Protein AF-A0A6A6G821-F1 (afdb_monomer_lite)

InterPro domains:
  IPR025239 Domain of unknown function DUF4187 [PF13821] (21-71)
  IPR025239 Domain of unknown function DUF4187 [SM01173] (19-71)
  IPR039249 G patch domain-containing protein 11 [PTHR21032] (13-71)

Structure (mmCIF, N/CA/C/O backbone):
data_AF-A0A6A6G821-F1
#
_entry.id   AF-A0A6A6G821-F1
#
loop_
_atom_site.group_PDB
_atom_site.id
_atom_site.type_symbol
_atom_site.label_atom_id
_atom_site.label_alt_id
_atom_site.label_comp_id
_atom_site.label_asym_id
_atom_site.label_entity_id
_atom_site.label_seq_id
_atom_site.pdbx_PDB_ins_code
_atom_site.Cartn_x
_atom_site.Cartn_y
_atom_site.Cartn_z
_atom_site.occupancy
_atom_site.B_iso_or_equiv
_atom_site.auth_seq_id
_atom_site.auth_comp_id
_atom_site.auth_asym_id
_atom_site.auth_atom_id
_atom_site.pdbx_PDB_model_num
ATOM 1 N N . MET A 1 1 ? 14.202 -23.575 22.281 1.00 41.62 1 MET A N 1
ATOM 2 C CA . MET A 1 1 ? 13.929 -22.323 23.009 1.00 41.62 1 MET A CA 1
ATOM 3 C C . MET A 1 1 ? 13.030 -21.533 22.083 1.00 41.62 1 MET A C 1
ATOM 5 O O . MET A 1 1 ? 13.525 -20.940 21.142 1.00 41.62 1 MET A O 1
ATOM 9 N N . GLY A 1 2 ? 11.720 -21.756 22.194 1.00 50.78 2 GLY A N 1
ATOM 10 C CA . GLY A 1 2 ? 10.728 -21.066 21.376 1.00 50.78 2 GLY A CA 1
ATOM 11 C C . GLY A 1 2 ? 10.302 -19.837 22.150 1.00 50.78 2 GLY A C 1
ATOM 12 O O . GLY A 1 2 ? 9.663 -19.972 23.190 1.00 50.78 2 GLY A O 1
ATOM 13 N N . GLU A 1 3 ? 10.744 -18.675 21.700 1.00 50.53 3 GLU A N 1
ATOM 14 C CA . GLU A 1 3 ? 10.300 -17.403 22.247 1.00 50.53 3 GLU A CA 1
ATOM 15 C C . GLU A 1 3 ? 8.852 -17.212 21.797 1.00 50.53 3 GLU A C 1
ATOM 17 O O . GLU A 1 3 ? 8.538 -17.185 20.607 1.00 50.53 3 GLU A O 1
ATOM 22 N N . THR A 1 4 ? 7.945 -17.203 22.767 1.00 53.47 4 THR A N 1
ATOM 23 C CA . THR A 1 4 ? 6.543 -16.869 22.554 1.00 53.47 4 THR A CA 1
ATOM 24 C C . THR A 1 4 ? 6.477 -15.451 22.000 1.00 53.47 4 THR A C 1
ATOM 26 O O . THR A 1 4 ? 7.026 -14.542 22.620 1.00 53.47 4 THR A O 1
ATOM 29 N N . VAL A 1 5 ? 5.787 -15.257 20.872 1.00 58.78 5 VAL A N 1
ATOM 30 C CA . VAL A 1 5 ? 5.268 -13.947 20.444 1.00 58.78 5 VAL A CA 1
ATOM 31 C C . VAL A 1 5 ? 4.253 -13.508 21.505 1.00 58.78 5 VAL A C 1
ATOM 33 O O . VAL A 1 5 ? 3.059 -13.764 21.399 1.00 58.78 5 VAL A O 1
ATOM 36 N N . GLY A 1 6 ? 4.772 -12.991 22.615 1.00 52.72 6 GLY A N 1
ATOM 37 C CA . GLY A 1 6 ? 4.035 -12.400 23.720 1.00 52.72 6 GLY A CA 1
ATOM 38 C C . GLY A 1 6 ? 4.096 -10.891 23.565 1.00 52.72 6 GLY A C 1
ATOM 39 O O . GLY A 1 6 ? 5.185 -10.346 23.403 1.00 52.72 6 GLY A O 1
ATOM 40 N N . GLU A 1 7 ? 2.914 -10.277 23.560 1.00 58.03 7 GLU A N 1
ATOM 41 C CA . GLU A 1 7 ? 2.653 -8.841 23.469 1.00 58.03 7 GLU A CA 1
ATOM 42 C C . GLU A 1 7 ? 3.512 -8.076 22.448 1.00 58.03 7 GLU A C 1
ATOM 44 O O . GLU A 1 7 ? 4.484 -7.394 22.771 1.00 58.03 7 GLU A O 1
ATOM 49 N N . LEU A 1 8 ? 3.051 -8.068 21.193 1.00 56.12 8 LEU A N 1
ATOM 50 C CA . LEU A 1 8 ? 3.163 -6.825 20.437 1.00 56.12 8 LEU A CA 1
ATOM 51 C C . LEU A 1 8 ? 2.386 -5.768 21.236 1.00 56.12 8 LEU A C 1
ATOM 53 O O . LEU A 1 8 ? 1.227 -6.037 21.571 1.00 56.12 8 LEU A O 1
ATOM 57 N N . PRO A 1 9 ? 2.980 -4.611 21.581 1.00 52.25 9 PRO A N 1
ATOM 58 C CA . PRO A 1 9 ? 2.207 -3.533 22.168 1.00 52.25 9 PRO A CA 1
ATOM 59 C C . PRO A 1 9 ? 1.049 -3.250 21.216 1.00 52.25 9 PRO A C 1
ATOM 61 O O . PRO A 1 9 ? 1.265 -3.018 20.023 1.00 52.25 9 PRO A O 1
ATOM 64 N N . SER A 1 10 ? -0.178 -3.334 21.736 1.00 55.22 10 SER A N 1
ATOM 65 C CA . SER A 1 10 ? -1.335 -2.784 21.043 1.00 55.22 10 SER A CA 1
ATOM 66 C C . SER A 1 10 ? -0.945 -1.376 20.616 1.00 55.22 10 SER A C 1
ATOM 68 O O . SER A 1 10 ? -0.358 -0.639 21.412 1.00 55.22 10 SER A O 1
ATOM 70 N N . VAL A 1 11 ? -1.231 -1.005 19.372 1.00 58.44 11 VAL A N 1
ATOM 71 C CA . VAL A 1 11 ? -1.358 0.403 18.993 1.00 58.44 11 VAL A CA 1
ATOM 72 C C . VAL A 1 11 ? -2.449 0.976 19.905 1.00 58.44 11 VAL A C 1
ATOM 74 O O . VAL A 1 11 ? -3.635 0.860 19.655 1.00 58.44 11 VAL A O 1
ATOM 77 N N . ALA A 1 12 ? -2.032 1.396 21.087 1.00 51.34 12 ALA A N 1
ATOM 78 C CA . ALA A 1 12 ? -2.837 1.908 22.181 1.00 51.34 12 ALA A CA 1
ATOM 79 C C . ALA A 1 12 ? -1.912 2.847 22.958 1.00 51.34 12 ALA A C 1
ATOM 81 O O . ALA A 1 12 ? -1.577 2.637 24.122 1.00 51.34 12 ALA A O 1
ATOM 82 N N . GLY A 1 13 ? -1.408 3.852 22.243 1.00 49.97 13 GLY A N 1
ATOM 83 C CA . GLY A 1 13 ? -1.072 5.113 22.875 1.00 49.97 13 GLY A CA 1
ATOM 84 C C . GLY A 1 13 ? -2.386 5.859 23.054 1.00 49.97 13 GLY A C 1
ATOM 85 O O . GLY A 1 13 ? -2.950 6.287 22.064 1.00 49.97 13 GLY A O 1
ATOM 86 N N . GLU A 1 14 ? -2.887 5.871 24.285 1.00 54.31 14 GLU A N 1
ATOM 87 C CA . GLU A 1 14 ? -3.790 6.836 24.939 1.00 54.31 14 GLU A CA 1
ATOM 88 C C . GLU A 1 14 ? -4.562 7.875 24.089 1.00 54.31 14 GLU A C 1
ATOM 90 O O . GLU A 1 14 ? -4.603 9.044 24.454 1.00 54.31 14 GLU A O 1
ATOM 95 N N . GLU A 1 15 ? -5.250 7.459 23.029 1.00 56.69 15 GLU A N 1
ATOM 96 C CA . GLU A 1 15 ? -6.366 8.184 22.412 1.00 56.69 15 GLU A CA 1
ATOM 97 C C . GLU A 1 15 ? -7.458 7.147 22.106 1.00 56.69 15 GLU A C 1
ATOM 99 O O . GLU A 1 15 ? -7.572 6.632 21.000 1.00 56.69 15 GLU A O 1
ATOM 104 N N . GLU A 1 16 ? -8.247 6.790 23.128 1.00 57.78 16 GLU A N 1
ATOM 105 C CA . GLU A 1 16 ? -9.562 6.141 22.970 1.00 57.78 16 GLU A CA 1
ATOM 106 C C . GLU A 1 16 ? -10.571 7.148 22.376 1.00 57.78 16 GLU A C 1
ATOM 108 O O . GLU A 1 16 ? -11.658 7.364 22.912 1.00 57.78 16 GLU A O 1
ATOM 113 N N . GLU A 1 17 ? -10.194 7.838 21.302 1.00 58.31 17 GLU A N 1
ATOM 114 C CA . GLU A 1 17 ? -11.187 8.387 20.392 1.00 58.31 17 GLU A CA 1
ATOM 115 C C . GLU A 1 17 ? -11.670 7.195 19.5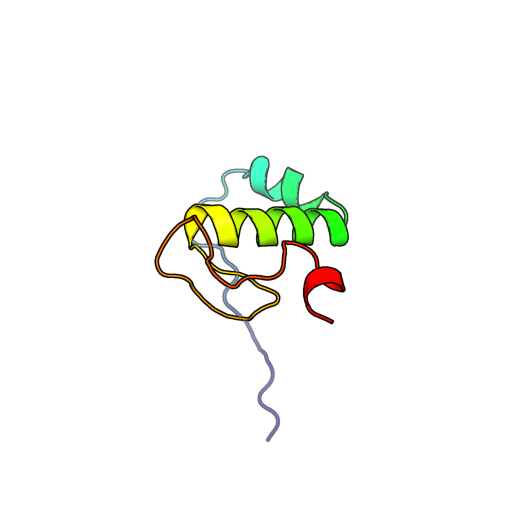65 1.00 58.31 17 GLU A C 1
ATOM 117 O O . GLU A 1 17 ? -10.858 6.429 19.045 1.00 58.31 17 GLU A O 1
ATOM 122 N N . ASP A 1 18 ? -12.986 6.977 19.525 1.00 59.53 18 ASP A N 1
ATOM 123 C CA . ASP A 1 18 ? -13.614 6.079 18.557 1.00 59.53 18 ASP A CA 1
ATOM 124 C C . ASP A 1 18 ? -13.173 6.574 17.173 1.00 59.53 18 ASP A C 1
ATOM 126 O O . ASP A 1 18 ? -13.726 7.530 16.630 1.00 59.53 18 ASP A O 1
ATOM 130 N N . ASP A 1 19 ? -12.073 6.022 16.659 1.00 81.44 19 ASP A N 1
ATOM 131 C CA . ASP A 1 19 ? -11.603 6.307 15.315 1.00 81.44 19 ASP A CA 1
ATOM 132 C C . ASP A 1 19 ? -12.578 5.599 14.376 1.00 81.44 19 ASP A C 1
ATOM 134 O O . ASP A 1 19 ? -12.378 4.451 13.964 1.00 81.44 19 ASP A O 1
ATOM 138 N N . ASP A 1 20 ? -13.690 6.289 14.121 1.00 87.56 20 ASP A N 1
ATOM 139 C CA . ASP A 1 20 ? -14.758 5.856 13.231 1.00 87.56 20 ASP A CA 1
ATOM 140 C C . ASP A 1 20 ? -14.167 5.463 11.863 1.00 87.56 20 ASP A C 1
ATOM 142 O O . ASP A 1 20 ? -14.602 4.481 11.266 1.00 87.56 20 ASP A O 1
ATOM 146 N N . GLU A 1 21 ? -13.107 6.144 11.395 1.00 88.00 21 GLU A N 1
ATOM 147 C CA . GLU A 1 21 ? -12.419 5.797 10.145 1.00 88.00 21 GLU A CA 1
ATOM 148 C C . GLU A 1 21 ? -11.701 4.443 10.253 1.00 88.00 21 GLU A C 1
ATOM 150 O O . GLU A 1 21 ? -11.771 3.624 9.326 1.00 88.00 21 GLU A O 1
ATOM 155 N N . MET A 1 22 ? -11.029 4.175 11.377 1.00 87.00 22 MET A N 1
ATOM 156 C CA . MET A 1 22 ? -10.421 2.869 11.633 1.00 87.00 22 MET A CA 1
ATOM 157 C C . MET A 1 22 ? -11.479 1.764 11.688 1.00 87.00 22 MET A C 1
ATOM 159 O O . MET A 1 22 ? -11.264 0.706 11.090 1.00 87.00 22 MET A O 1
ATOM 163 N N . GLN A 1 23 ? -12.611 1.986 12.360 1.00 90.44 23 GLN A N 1
ATOM 164 C CA . GLN A 1 23 ? -13.686 0.989 12.424 1.00 90.44 23 GLN A CA 1
ATOM 165 C C . GLN A 1 23 ? -14.286 0.728 11.041 1.00 90.44 23 GLN A C 1
ATOM 167 O O . GLN A 1 23 ? -14.312 -0.424 10.601 1.00 90.44 23 GLN A O 1
ATOM 172 N N . GLU A 1 24 ? -14.651 1.781 10.305 1.00 93.44 24 GLU A N 1
ATOM 173 C CA . GLU A 1 24 ? -15.144 1.680 8.926 1.00 93.44 24 GLU A CA 1
ATOM 174 C C . GLU A 1 2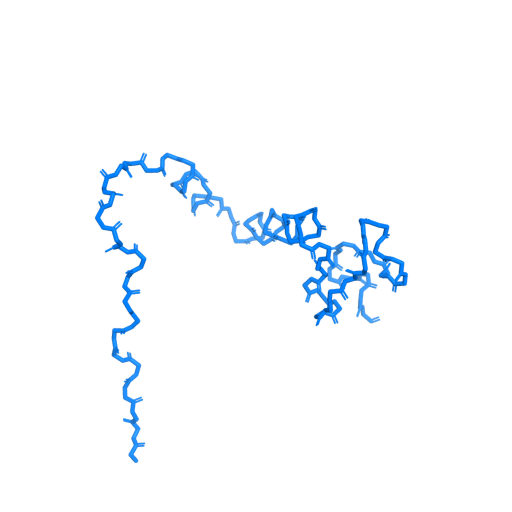4 ? -14.158 0.914 8.032 1.00 93.44 24 GLU A C 1
ATOM 176 O O . GLU A 1 24 ? -14.562 0.081 7.221 1.00 93.44 24 GLU A O 1
ATOM 181 N N . PHE A 1 25 ? -12.849 1.144 8.190 1.00 93.56 25 PHE A N 1
ATOM 182 C CA . PHE A 1 25 ? -11.823 0.413 7.450 1.00 93.56 25 PHE A CA 1
ATOM 183 C C . PHE A 1 25 ? -11.742 -1.065 7.851 1.00 93.56 25 PHE A C 1
ATOM 185 O O . PHE A 1 25 ? -11.564 -1.931 6.990 1.00 93.56 25 PHE A O 1
ATOM 192 N N . LEU A 1 26 ? -11.845 -1.378 9.144 1.00 91.56 26 LEU A N 1
ATOM 193 C CA . LEU A 1 26 ? -11.779 -2.751 9.645 1.00 91.56 26 LEU A CA 1
ATOM 194 C C . LEU A 1 26 ? -13.000 -3.582 9.237 1.00 91.56 26 LEU A C 1
ATOM 196 O O . LEU A 1 26 ? -12.838 -4.789 9.011 1.00 91.56 26 LEU A O 1
ATOM 200 N N . GLU A 1 27 ? -14.163 -2.944 9.088 1.00 96.00 27 GLU A N 1
ATOM 201 C CA . GLU A 1 27 ? -15.407 -3.541 8.587 1.00 96.00 27 GLU A CA 1
ATOM 202 C C . GLU A 1 27 ? -15.345 -3.930 7.099 1.00 96.00 27 GLU A C 1
ATOM 204 O O . GLU A 1 27 ? -16.099 -4.804 6.658 1.00 96.00 27 GLU A O 1
ATOM 209 N N . LEU A 1 28 ? -14.424 -3.348 6.321 1.00 96.88 28 LEU A N 1
ATOM 210 C CA . LEU A 1 28 ? -14.222 -3.718 4.920 1.00 96.88 28 LEU A CA 1
ATOM 211 C C . LEU A 1 28 ? -13.763 -5.177 4.774 1.00 96.88 28 LEU A C 1
ATOM 213 O O . LEU A 1 28 ? -13.014 -5.738 5.585 1.00 96.88 28 LEU A O 1
ATOM 217 N N . GLY A 1 29 ? -14.140 -5.784 3.648 1.00 97.81 29 GLY A N 1
ATOM 218 C CA . GLY A 1 29 ? -13.643 -7.101 3.266 1.00 97.81 29 GLY A CA 1
ATOM 219 C C . GLY A 1 29 ? -12.118 -7.109 3.110 1.00 97.81 29 GLY A C 1
ATOM 220 O O . GLY A 1 29 ? -11.509 -6.118 2.714 1.00 97.81 29 GLY A O 1
ATOM 221 N N . ALA A 1 30 ? -11.478 -8.253 3.370 1.00 96.69 30 ALA A N 1
ATOM 222 C CA . ALA A 1 30 ? -10.015 -8.355 3.346 1.00 96.69 30 ALA A CA 1
ATOM 223 C C . ALA A 1 30 ? -9.378 -7.874 2.026 1.00 96.69 30 ALA A C 1
ATOM 225 O O . ALA A 1 30 ? -8.356 -7.194 2.066 1.00 96.69 30 ALA A O 1
ATOM 226 N N . GLY A 1 31 ? -9.994 -8.184 0.879 1.00 96.62 31 GLY A N 1
ATOM 227 C CA . GLY A 1 31 ? -9.519 -7.720 -0.429 1.00 96.62 31 GLY A CA 1
ATOM 228 C C . GLY A 1 31 ? -9.651 -6.207 -0.624 1.00 96.62 31 GLY A C 1
ATOM 229 O O . GLY A 1 31 ? -8.770 -5.586 -1.205 1.00 96.62 31 GLY A O 1
ATOM 230 N N . GLU A 1 32 ? -10.704 -5.596 -0.084 1.00 97.31 32 GLU A N 1
ATOM 231 C CA . GLU A 1 32 ? -10.926 -4.151 -0.189 1.00 97.31 32 GLU A CA 1
ATOM 232 C C . GLU A 1 32 ? -9.981 -3.363 0.722 1.00 97.31 32 GLU A C 1
ATOM 234 O O . GLU A 1 32 ? -9.402 -2.360 0.302 1.00 97.31 32 GLU A O 1
ATOM 239 N N . ARG A 1 33 ? -9.723 -3.877 1.931 1.00 97.75 33 ARG A N 1
ATOM 240 C CA . ARG A 1 33 ? -8.668 -3.339 2.804 1.00 97.75 33 ARG A CA 1
ATOM 241 C C . ARG A 1 33 ? -7.316 -3.374 2.109 1.00 97.75 33 ARG A C 1
ATOM 243 O O . ARG A 1 33 ? -6.610 -2.371 2.111 1.00 97.75 33 ARG A O 1
ATOM 250 N N . LEU A 1 34 ? -6.978 -4.506 1.485 1.00 97.50 34 LEU A N 1
ATOM 251 C CA . LEU A 1 34 ? -5.724 -4.653 0.752 1.00 97.50 34 LEU A CA 1
ATOM 252 C C . LEU A 1 34 ? -5.623 -3.639 -0.392 1.00 97.50 34 LEU A C 1
ATOM 254 O O . LEU A 1 34 ? -4.624 -2.932 -0.477 1.00 97.50 34 LEU A O 1
ATOM 258 N N . ASP A 1 35 ? -6.653 -3.523 -1.229 1.00 97.06 35 ASP A N 1
ATOM 259 C CA . ASP A 1 35 ? -6.681 -2.572 -2.346 1.00 97.06 35 ASP A CA 1
ATOM 260 C C . ASP A 1 35 ? -6.501 -1.118 -1.871 1.00 97.06 35 ASP A C 1
ATOM 262 O O . ASP A 1 35 ? -5.639 -0.396 -2.388 1.00 97.06 35 ASP A O 1
ATOM 266 N N . ARG A 1 36 ? -7.221 -0.705 -0.817 1.00 97.00 36 ARG A N 1
ATOM 267 C CA . ARG A 1 36 ? -7.085 0.638 -0.227 1.00 97.00 36 ARG A CA 1
ATOM 268 C C . ARG A 1 36 ? -5.689 0.862 0.361 1.00 97.00 36 ARG A C 1
ATOM 270 O O . ARG A 1 36 ? -5.097 1.915 0.118 1.00 97.00 36 ARG A O 1
ATOM 277 N N . THR A 1 37 ? -5.119 -0.120 1.063 1.00 97.06 37 THR A N 1
ATOM 278 C CA . THR A 1 37 ? -3.742 -0.041 1.580 1.00 97.06 37 THR A CA 1
ATOM 279 C C . THR A 1 37 ? -2.714 0.063 0.452 1.00 97.06 37 THR A C 1
ATOM 281 O O . THR 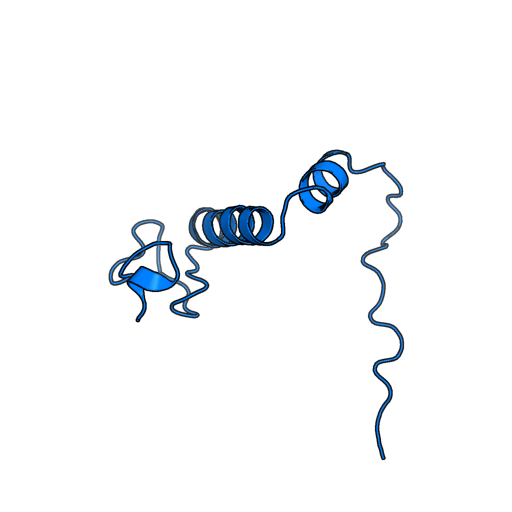A 1 37 ? -1.837 0.926 0.506 1.00 97.06 37 THR A O 1
ATOM 284 N N . VAL A 1 38 ? -2.812 -0.768 -0.589 1.00 97.56 38 VAL A N 1
ATOM 285 C CA . VAL A 1 38 ? -1.870 -0.764 -1.720 1.00 97.56 38 VAL A CA 1
ATOM 286 C C . VAL A 1 38 ? -1.897 0.581 -2.444 1.00 97.56 38 VAL A C 1
ATOM 288 O O . VAL A 1 38 ? -0.837 1.144 -2.725 1.00 97.56 38 VAL A O 1
ATOM 291 N N . ARG A 1 39 ? -3.085 1.143 -2.697 1.00 97.50 39 ARG A N 1
ATOM 292 C CA . ARG A 1 39 ? -3.216 2.476 -3.307 1.00 97.50 39 ARG A CA 1
ATOM 293 C C . ARG A 1 39 ? -2.628 3.569 -2.423 1.00 97.50 39 ARG A C 1
ATOM 295 O O . ARG 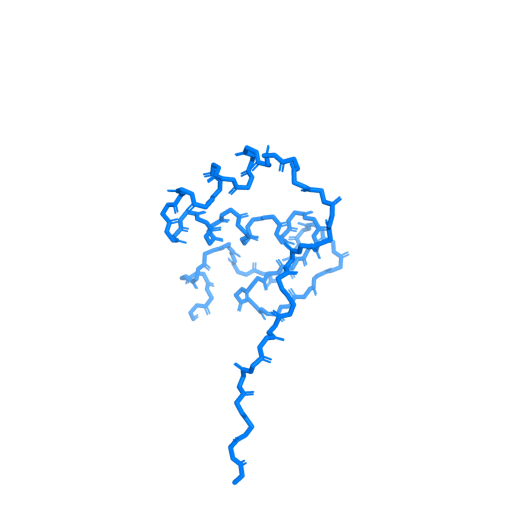A 1 39 ? -1.830 4.370 -2.907 1.00 97.50 39 ARG A O 1
ATOM 302 N N . TYR A 1 40 ? -2.926 3.544 -1.125 1.00 97.69 40 TYR A N 1
ATOM 303 C CA . TYR A 1 40 ? -2.379 4.508 -0.171 1.00 97.69 40 TYR A CA 1
ATOM 304 C C . TYR A 1 40 ? -0.842 4.505 -0.155 1.00 97.69 40 TYR A C 1
ATOM 306 O O . TYR A 1 40 ? -0.212 5.564 -0.176 1.00 97.69 40 TYR A O 1
ATOM 314 N N . LEU A 1 41 ? -0.220 3.321 -0.186 1.00 98.19 41 LEU A N 1
ATOM 315 C CA . LEU A 1 41 ? 1.237 3.186 -0.248 1.00 98.19 41 LEU A CA 1
ATOM 316 C C . LEU A 1 41 ? 1.831 3.795 -1.526 1.00 98.19 41 LEU A C 1
ATOM 318 O O . LEU A 1 41 ? 2.861 4.472 -1.465 1.00 98.19 41 LEU A O 1
ATOM 322 N N . ARG A 1 42 ? 1.172 3.621 -2.673 1.00 97.81 42 ARG A N 1
ATOM 323 C CA . ARG A 1 42 ? 1.617 4.217 -3.943 1.00 97.81 42 ARG A CA 1
ATOM 324 C C . ARG A 1 42 ? 1.486 5.735 -3.933 1.00 97.81 42 ARG A C 1
ATOM 326 O O . ARG A 1 42 ? 2.410 6.425 -4.349 1.00 97.81 42 ARG A O 1
ATOM 333 N N . GLU A 1 43 ? 0.376 6.261 -3.429 1.00 97.31 43 GLU A N 1
ATOM 334 C CA . GLU A 1 43 ? 0.095 7.700 -3.446 1.00 97.31 43 GLU A CA 1
ATOM 335 C C . GLU A 1 43 ? 0.952 8.486 -2.451 1.00 97.31 43 GLU A C 1
ATOM 337 O O . GLU A 1 43 ? 1.506 9.532 -2.797 1.00 97.31 43 GLU A O 1
ATOM 342 N N . LYS A 1 44 ? 1.073 7.993 -1.213 1.00 98.06 44 LYS A N 1
ATOM 343 C CA . LYS A 1 44 ? 1.800 8.698 -0.148 1.00 98.06 44 LYS A CA 1
ATOM 344 C C . LYS A 1 44 ? 3.290 8.420 -0.137 1.00 98.06 44 LYS A C 1
ATOM 346 O O . LYS A 1 44 ? 4.060 9.312 0.213 1.00 98.06 44 LYS A O 1
ATOM 351 N N . TRP A 1 45 ? 3.686 7.200 -0.479 1.00 97.81 45 TRP A N 1
ATOM 352 C CA . TRP A 1 45 ? 5.055 6.732 -0.268 1.00 97.81 45 TRP A CA 1
ATOM 353 C C . TRP A 1 45 ? 5.767 6.350 -1.557 1.00 97.81 45 TRP A C 1
ATOM 355 O O . TRP A 1 45 ? 6.940 5.981 -1.491 1.00 97.81 45 TRP A O 1
ATOM 365 N N . TRP A 1 46 ? 5.080 6.439 -2.703 1.00 98.31 46 TRP A N 1
ATOM 366 C CA . TRP A 1 46 ? 5.573 5.964 -3.997 1.00 98.31 46 TRP A CA 1
ATOM 367 C C . TRP A 1 46 ? 6.092 4.537 -3.880 1.00 98.31 46 TRP A C 1
ATOM 369 O O . TRP A 1 46 ? 7.164 4.200 -4.364 1.00 98.31 46 TRP A O 1
ATOM 379 N N . TYR A 1 47 ? 5.363 3.705 -3.140 1.00 98.50 47 TYR A N 1
ATOM 380 C CA . TYR A 1 47 ? 5.753 2.338 -2.840 1.00 98.50 47 TYR A CA 1
ATOM 381 C C . 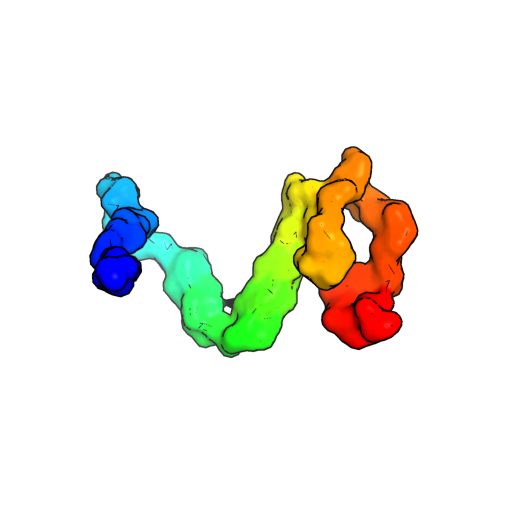TYR A 1 47 ? 4.779 1.369 -3.497 1.00 98.50 47 TYR A C 1
ATOM 383 O O . TYR A 1 47 ? 3.571 1.449 -3.268 1.00 98.50 47 TYR A O 1
ATOM 391 N N . CYS A 1 48 ? 5.298 0.430 -4.289 1.00 98.44 48 CYS A N 1
ATOM 392 C CA . CYS A 1 48 ? 4.502 -0.681 -4.795 1.00 98.44 48 CYS A CA 1
ATOM 393 C C . CYS A 1 48 ? 4.687 -1.897 -3.885 1.00 98.44 48 CYS A C 1
ATOM 395 O O . CYS A 1 48 ? 5.789 -2.438 -3.769 1.00 98.44 48 CYS A O 1
ATOM 397 N N . PHE A 1 49 ? 3.584 -2.350 -3.287 1.00 98.31 49 PHE A N 1
ATOM 398 C CA . PHE A 1 49 ? 3.545 -3.558 -2.464 1.00 98.31 49 PHE A CA 1
ATOM 399 C C . PHE A 1 49 ? 3.997 -4.806 -3.236 1.00 98.31 49 PHE A C 1
ATOM 401 O O . PHE A 1 49 ? 4.786 -5.596 -2.722 1.00 98.31 49 PHE A O 1
ATOM 408 N N . TRP A 1 50 ? 3.568 -4.940 -4.492 1.00 98.06 50 TRP A N 1
ATOM 409 C CA . TRP A 1 50 ? 3.844 -6.111 -5.324 1.00 98.06 50 TRP A CA 1
ATOM 410 C C . TRP A 1 50 ? 5.294 -6.157 -5.826 1.00 98.06 50 TRP A C 1
ATOM 412 O O . TRP A 1 50 ? 5.956 -7.184 -5.685 1.00 98.06 50 TRP A O 1
ATOM 422 N N . CYS A 1 51 ? 5.850 -5.026 -6.286 1.00 97.81 51 CYS A N 1
ATOM 423 C CA . CYS A 1 51 ? 7.285 -4.922 -6.601 1.00 97.81 51 CYS A CA 1
ATOM 424 C C . CYS A 1 51 ? 8.183 -4.982 -5.358 1.00 97.81 51 CYS A C 1
ATOM 426 O O . CYS A 1 51 ? 9.388 -5.194 -5.485 1.00 97.81 51 CYS A O 1
ATOM 428 N N . LYS A 1 52 ? 7.615 -4.750 -4.164 1.00 97.31 52 LYS A N 1
ATOM 429 C CA . LYS A 1 52 ? 8.329 -4.630 -2.881 1.00 97.31 52 LYS A CA 1
ATOM 430 C C . LYS A 1 52 ? 9.390 -3.526 -2.910 1.00 97.31 52 LYS A C 1
ATOM 432 O O . LYS A 1 52 ? 10.433 -3.635 -2.266 1.00 97.31 52 LYS A O 1
ATOM 437 N N . ALA A 1 53 ? 9.114 -2.457 -3.652 1.00 97.25 53 ALA A N 1
ATOM 438 C CA . ALA A 1 53 ? 10.062 -1.392 -3.947 1.00 97.25 53 ALA A CA 1
ATOM 439 C C . ALA A 1 53 ? 9.427 -0.006 -3.790 1.00 97.25 53 ALA A C 1
ATOM 441 O O . ALA A 1 53 ? 8.237 0.191 -4.054 1.00 97.25 53 ALA A O 1
ATOM 442 N N . ARG A 1 54 ? 10.256 0.954 -3.367 1.00 97.94 54 ARG A N 1
ATOM 443 C CA . ARG A 1 54 ? 9.945 2.385 -3.372 1.00 97.94 54 ARG A CA 1
ATOM 444 C C . ARG A 1 54 ? 10.534 3.026 -4.626 1.00 97.94 54 ARG A C 1
ATOM 446 O O . ARG A 1 54 ? 11.649 2.688 -5.008 1.00 97.94 54 ARG A O 1
ATOM 453 N N . TYR A 1 55 ? 9.797 3.964 -5.197 1.00 97.81 55 TYR A N 1
ATOM 454 C CA . TYR A 1 55 ? 10.145 4.735 -6.381 1.00 97.81 55 TYR A CA 1
ATOM 455 C C . TYR A 1 55 ? 10.502 6.174 -5.998 1.00 97.81 55 TYR A C 1
ATOM 457 O O . TYR A 1 55 ? 10.197 6.638 -4.891 1.00 97.81 55 TYR A O 1
ATOM 465 N N . ASP A 1 56 ? 11.162 6.870 -6.920 1.00 97.56 56 ASP A N 1
ATOM 466 C CA . ASP A 1 56 ? 11.641 8.237 -6.712 1.00 97.56 56 ASP A CA 1
ATOM 467 C C . ASP A 1 56 ? 10.507 9.263 -6.658 1.00 97.56 56 ASP A C 1
ATOM 469 O O . ASP A 1 56 ? 10.622 10.266 -5.952 1.00 97.56 56 ASP A O 1
ATOM 473 N N . ASP A 1 57 ? 9.407 9.002 -7.366 1.00 96.69 57 ASP A N 1
ATOM 474 C CA . ASP A 1 57 ? 8.249 9.882 -7.439 1.00 96.69 57 ASP A CA 1
ATOM 475 C C . ASP A 1 57 ? 6.952 9.129 -7.807 1.00 96.69 57 ASP A C 1
ATOM 477 O O . ASP A 1 57 ? 6.907 7.902 -7.947 1.00 96.69 57 ASP A O 1
ATOM 481 N N . LYS A 1 58 ? 5.863 9.894 -7.935 1.00 95.75 58 LYS A N 1
ATOM 482 C CA . LYS A 1 58 ? 4.499 9.402 -8.174 1.00 95.75 58 LYS A CA 1
ATOM 483 C C . LYS A 1 58 ? 4.291 8.700 -9.519 1.00 95.75 58 LYS A C 1
ATOM 485 O O . LYS A 1 58 ? 3.257 8.053 -9.679 1.00 95.75 58 LYS A O 1
ATOM 490 N N . GLU A 1 59 ? 5.192 8.867 -10.485 1.00 96.50 59 GLU A N 1
ATOM 491 C CA . GLU A 1 59 ? 5.106 8.205 -11.790 1.00 96.50 59 GLU A CA 1
ATOM 492 C C . GLU A 1 59 ? 5.318 6.696 -11.661 1.00 96.50 59 GLU A C 1
ATOM 494 O O . GLU A 1 59 ? 4.783 5.946 -12.475 1.00 96.50 59 GLU A O 1
ATOM 499 N N . LEU A 1 60 ? 6.004 6.249 -10.596 1.00 96.31 60 LEU A N 1
ATOM 500 C CA . LEU A 1 60 ? 6.268 4.833 -10.321 1.00 96.31 60 LEU A CA 1
ATOM 501 C C . LEU A 1 60 ? 6.896 4.147 -11.551 1.00 96.31 60 LEU A C 1
ATOM 503 O O . LEU A 1 60 ? 6.495 3.042 -11.924 1.00 96.31 60 LEU A O 1
ATOM 507 N N . ASP A 1 61 ? 7.847 4.834 -12.199 1.00 97.31 61 ASP A N 1
ATOM 508 C CA . ASP A 1 61 ? 8.443 4.420 -13.473 1.00 97.31 61 ASP A CA 1
ATOM 509 C C . ASP A 1 61 ? 9.009 2.993 -13.399 1.00 97.31 61 ASP A C 1
ATOM 511 O O . ASP A 1 61 ? 9.760 2.640 -12.488 1.00 97.31 61 ASP A O 1
ATOM 515 N N . GLY A 1 62 ? 8.598 2.144 -14.343 1.00 95.50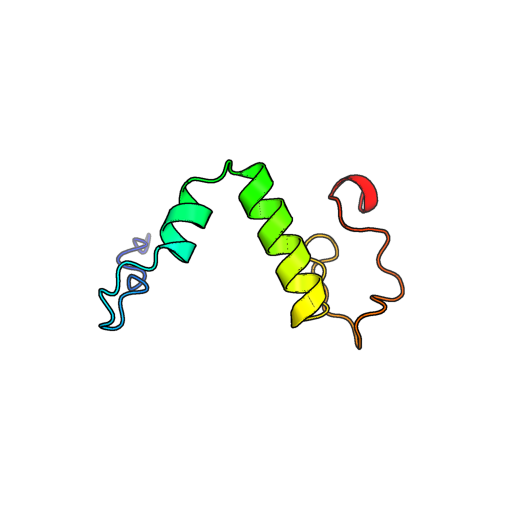 62 GLY A N 1
ATOM 516 C CA . GLY A 1 62 ? 8.948 0.720 -14.367 1.00 95.50 62 GLY A CA 1
ATOM 517 C C . GLY A 1 62 ? 8.079 -0.198 -13.494 1.00 95.50 62 GLY A C 1
ATOM 518 O O . GLY A 1 62 ? 8.326 -1.403 -13.460 1.00 95.50 62 GLY A O 1
ATOM 519 N N . CYS A 1 63 ? 7.056 0.312 -12.801 1.00 97.62 63 CYS A N 1
ATOM 520 C CA . CYS A 1 63 ? 6.043 -0.523 -12.152 1.00 97.62 63 CYS A CA 1
ATOM 521 C C . CYS A 1 63 ? 5.024 -1.052 -13.186 1.00 97.62 63 CYS A C 1
ATOM 523 O O . CYS A 1 63 ? 4.446 -0.240 -13.910 1.00 97.62 63 CYS A O 1
ATOM 525 N N . PRO A 1 64 ? 4.755 -2.372 -13.261 1.00 97.31 64 PRO A N 1
ATOM 526 C CA . PRO A 1 64 ? 3.900 -2.934 -14.309 1.00 97.31 64 PRO A CA 1
ATOM 527 C C . PRO A 1 64 ? 2.401 -2.673 -14.091 1.00 97.31 64 PRO A C 1
ATOM 529 O O . PRO A 1 64 ? 1.637 -2.682 -15.051 1.00 97.31 64 PRO A O 1
ATOM 532 N N . GLY A 1 65 ? 1.979 -2.372 -12.859 1.00 95.81 65 GLY A N 1
ATOM 533 C CA . GLY A 1 65 ? 0.597 -2.009 -12.563 1.00 95.81 65 GLY A CA 1
ATOM 534 C C . GLY A 1 65 ? 0.313 -1.865 -11.072 1.00 95.81 65 GLY A C 1
ATOM 535 O O . GLY A 1 65 ? 1.220 -1.621 -10.272 1.00 95.81 65 GLY A O 1
ATOM 536 N N . VAL A 1 66 ? -0.961 -1.953 -10.690 1.00 95.69 66 VAL A N 1
ATOM 537 C CA . VAL A 1 66 ? -1.429 -1.759 -9.299 1.00 95.69 66 VAL A CA 1
ATOM 538 C C . VAL A 1 66 ? -1.919 -3.058 -8.660 1.00 95.69 66 VAL A C 1
ATOM 540 O O . VAL A 1 66 ? -1.966 -3.153 -7.431 1.00 95.69 66 VAL A O 1
ATOM 543 N N . THR A 1 67 ? -2.252 -4.056 -9.475 1.00 96.62 67 THR A N 1
ATOM 544 C CA . THR A 1 67 ? -2.789 -5.346 -9.033 1.00 96.62 67 THR A CA 1
ATOM 545 C C . THR A 1 67 ? -1.697 -6.406 -8.955 1.00 96.62 67 THR A C 1
ATOM 547 O O . THR A 1 67 ? -0.608 -6.220 -9.493 1.00 96.62 67 THR A O 1
ATOM 550 N N . GLU A 1 68 ? -1.976 -7.508 -8.262 1.00 96.31 68 GLU A N 1
ATOM 551 C CA . GLU A 1 68 ? -1.068 -8.657 -8.188 1.00 96.31 68 GLU A CA 1
ATOM 552 C C . GLU A 1 68 ? -0.796 -9.247 -9.576 1.00 96.31 68 GLU A C 1
ATOM 554 O O . GLU A 1 68 ? 0.366 -9.433 -9.921 1.00 96.31 68 GLU A O 1
ATOM 559 N N . ASP A 1 69 ? -1.841 -9.424 -10.395 1.00 97.00 69 ASP A N 1
ATOM 560 C CA . ASP A 1 69 ? -1.755 -9.980 -11.753 1.00 97.00 69 ASP A CA 1
ATOM 561 C C . ASP A 1 69 ? -0.809 -9.196 -12.678 1.00 97.00 69 ASP A C 1
ATOM 563 O O . ASP A 1 69 ? -0.204 -9.767 -13.582 1.00 97.00 69 ASP A O 1
ATOM 567 N N . ASP A 1 70 ? -0.637 -7.889 -12.450 1.00 97.44 70 ASP A N 1
ATOM 568 C CA . ASP A 1 70 ? 0.310 -7.076 -13.224 1.00 97.44 70 ASP A CA 1
ATOM 569 C C . ASP A 1 70 ? 1.781 -7.473 -12.958 1.00 97.44 70 ASP A C 1
ATOM 571 O O . ASP A 1 70 ? 2.678 -7.037 -13.676 1.00 97.44 70 ASP A O 1
ATOM 575 N N . HIS A 1 71 ? 2.049 -8.260 -11.912 1.00 95.19 71 HIS A N 1
ATOM 576 C CA . HIS A 1 71 ? 3.386 -8.588 -11.404 1.00 95.19 71 HIS A CA 1
ATOM 577 C C . HIS A 1 71 ? 3.723 -10.091 -11.461 1.00 95.19 71 HIS A C 1
ATOM 579 O O . HIS A 1 71 ? 4.698 -10.502 -10.823 1.00 95.19 71 HIS A O 1
ATOM 585 N N . GLU A 1 72 ? 2.932 -10.888 -12.188 1.00 85.44 72 GLU A N 1
ATOM 586 C CA . GLU A 1 72 ? 3.182 -12.317 -12.471 1.00 85.44 72 GLU A CA 1
ATOM 587 C C . GLU A 1 72 ? 4.433 -12.564 -13.341 1.00 85.44 72 GLU A C 1
ATOM 589 O O . GLU A 1 72 ? 4.735 -11.749 -14.248 1.00 85.44 72 GLU A O 1
#

Foldseek 3Di:
DDDPPPDPDPPDPPDPPPPVVVVVLVPDDPVVNVLVVQVCCCVPFVAHPLVRDHDPDNVNPPQQDSDNVSND

Secondary structure (DSSP, 8-state):
-------PPPS-SS-----HHHHHHHHS-HHHHHHHHHHHHHHHH-EETTTTEE-SSTT-TT---SSSGGG-

pLDDT: mean 85.39, std 18.39, range [41.62, 98.5]

Organism: NCBI:txid302913

Sequence (72 aa):
MGETVGELPSVAGEEEEDDDEMQEFLELGAGERLDRTVRYLREKWWYCFWCKARYDDKELDGCPGVTEDDHE

Radius of gyration: 16.51 Å; chains: 1; bounding box: 29×32×39 Å